Protein AF-A0A6V7JMS7-F1 (afdb_monomer)

Radius of gyration: 16.16 Å; Cα contacts (8 Å, |Δi|>4): 93; chains: 1; bounding box: 43×21×49 Å

InterPro domains:
  IPR005828 Major facilitator, sugar transporter-like [PF00083] (1-119)
  IPR005829 Sugar transporter, conserved site [PS00217] (36-61)
  IPR020846 Major facilitator superfamily domain [PS50850] (1-119)
  IPR036259 MFS transporter superfamily [G3DSA:1.20.1250.20] (1-119)
  IPR036259 MFS transporter superfamily [SSF103473] (4-119)
  IPR045263 Glucose transporter GLUT [PTHR235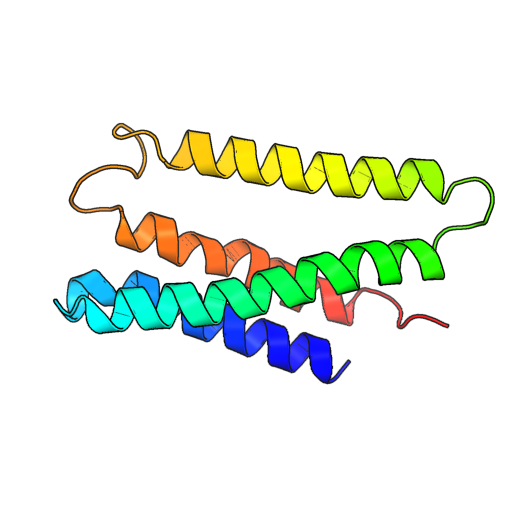03] (1-119)

Sequence (119 aa):
KGGLLLNNMLGIVGGCLMGCTKVANSYEMLFLGRFITGINCGLNTSVVPMYISEIAPLNLRGGLGTVNQLAVTVGLLLSQVLGIENILGTNEHWPILLGLTIVPSIAQLILLPLCPESP

Secondary structure (DSSP, 8-state):
-HHHHHHHHHHHHHHHHHHHHHHHT-HHHHHHHHHHHHHHHHHHHHHHHHHHHHHS-TTTHHHHHHHHHHHHHHHHHHHHHHTSTTTT-STTTHHHHHHTTHHHHHHHHHHTTTSPPP-

pLDDT: mean 73.55, std 8.2, range [44.28, 88.12]

Nearest PDB structures (foldseek):
  7spt-assembly1_A  TM=9.736E-01  e=1.919E-07  Homo sapiens
  5c65-assembly1_A  TM=9.719E-01  e=4.698E-07  Homo sapiens
  5c65-assembly2_B  TM=9.723E-01  e=6.793E-07  Homo sapiens
  7wsn-assembly1_A  TM=9.633E-01  e=6.114E-07  Homo sapiens
  4pyp-assembly1_A  TM=9.590E-01  e=1.420E-06  Homo sapiens

Solvent-accessible surface area (backbone atoms only — not comparable to full-atom values): 6390 Å² total; per-residue (Å²): 114,71,69,61,54,54,37,43,52,36,27,46,52,12,15,49,34,26,36,42,22,76,82,65,75,38,71,65,41,39,56,52,13,52,51,38,34,47,52,31,52,53,53,48,66,57,48,52,60,51,53,50,59,73,72,38,55,89,92,45,38,68,61,57,52,51,52,52,55,49,52,52,52,50,51,51,51,52,53,54,61,48,50,35,57,91,72,30,40,34,98,86,35,46,33,54,55,49,26,51,58,28,55,64,38,52,52,48,61,62,47,52,82,73,48,80,77,83,133

Mean predicted aligned error: 8.47 Å

Foldseek 3Di:
DVVLVVLLVLQLQLLVLLLCCVVVVDPVSPVVSCVSNVVSVVVCVVVVLVLLCLPDDPVCNVVSNVVVVVVVVVVVVVLVVCCDCVHQVPPVRVSVSSSCSNVVSVVCVVVVVVDDDRD

Structure (mmCIF, N/CA/C/O backbone):
data_AF-A0A6V7JMS7-F1
#
_entry.id   AF-A0A6V7JMS7-F1
#
loop_
_atom_site.group_PDB
_atom_site.id
_atom_site.type_symbol
_atom_site.label_atom_id
_atom_site.label_alt_id
_atom_site.label_comp_id
_atom_site.label_asym_id
_atom_site.label_entity_id
_atom_site.label_seq_id
_atom_site.pdbx_PDB_ins_code
_atom_site.Cartn_x
_atom_site.Cartn_y
_atom_site.Cartn_z
_atom_site.occupancy
_atom_site.B_iso_or_equiv
_atom_site.auth_seq_id
_atom_site.auth_comp_id
_atom_site.auth_asym_id
_atom_site.auth_atom_id
_atom_site.pdbx_PDB_model_num
ATOM 1 N N . LYS A 1 1 ? -19.004 -1.275 3.746 1.00 54.12 1 LYS A N 1
ATOM 2 C CA . LYS A 1 1 ? -18.410 -2.335 2.874 1.00 54.12 1 LYS A CA 1
ATOM 3 C C . LYS A 1 1 ? -18.132 -1.987 1.398 1.00 54.12 1 LYS A C 1
ATOM 5 O O . LYS A 1 1 ? -17.007 -2.199 0.958 1.00 54.12 1 LYS A O 1
ATOM 10 N N . GLY A 1 2 ? -19.107 -1.507 0.608 1.00 59.56 2 GLY A N 1
ATOM 11 C CA . GLY A 1 2 ? -18.971 -1.406 -0.864 1.00 59.56 2 GLY A CA 1
ATOM 12 C C . GLY A 1 2 ? -17.814 -0.529 -1.373 1.00 59.56 2 GLY A C 1
ATOM 13 O O . GLY A 1 2 ? -17.077 -0.949 -2.259 1.00 59.56 2 GLY A O 1
ATOM 14 N N . GLY A 1 3 ? -17.591 0.642 -0.764 1.00 63.81 3 GLY A N 1
ATOM 15 C CA . GLY A 1 3 ? -16.503 1.550 -1.161 1.00 63.81 3 GLY A CA 1
ATOM 16 C C . GLY A 1 3 ? -15.093 1.003 -0.898 1.00 63.81 3 GLY A C 1
ATOM 17 O O . GLY A 1 3 ? -14.185 1.244 -1.683 1.00 63.81 3 GLY A O 1
ATOM 18 N N . LEU A 1 4 ? -14.914 0.204 0.160 1.00 64.56 4 LEU A N 1
ATOM 19 C CA . LEU A 1 4 ? -13.625 -0.412 0.508 1.00 64.56 4 LEU A CA 1
ATOM 20 C C . LEU A 1 4 ? -13.284 -1.617 -0.379 1.00 64.56 4 LEU A C 1
ATOM 22 O O . LEU A 1 4 ? -12.117 -1.805 -0.716 1.00 64.56 4 LEU A O 1
ATOM 26 N N . LEU A 1 5 ? -14.288 -2.388 -0.809 1.00 65.75 5 LEU A N 1
ATOM 27 C CA . LEU A 1 5 ? -14.120 -3.437 -1.824 1.00 65.75 5 LEU A CA 1
ATOM 28 C C . LEU A 1 5 ? -13.711 -2.843 -3.174 1.00 65.75 5 LEU A C 1
ATOM 30 O O . LEU A 1 5 ? -12.766 -3.319 -3.799 1.00 65.75 5 LEU A O 1
ATOM 34 N N . LEU A 1 6 ? -14.383 -1.767 -3.591 1.00 68.75 6 LEU A N 1
ATOM 35 C CA . LEU A 1 6 ? -14.080 -1.081 -4.845 1.00 68.75 6 LEU A CA 1
ATOM 36 C C . LEU A 1 6 ? -12.680 -0.459 -4.807 1.00 68.75 6 LEU A C 1
ATOM 38 O O . LEU A 1 6 ? -11.928 -0.581 -5.771 1.00 68.75 6 LEU A O 1
ATOM 42 N N . ASN A 1 7 ? -12.292 0.106 -3.660 1.00 71.81 7 ASN A N 1
ATOM 43 C CA . ASN A 1 7 ? -10.943 0.617 -3.464 1.00 71.81 7 ASN A CA 1
ATOM 44 C C . ASN A 1 7 ? -9.891 -0.493 -3.611 1.00 71.81 7 ASN A C 1
ATOM 46 O O . ASN A 1 7 ? -8.915 -0.331 -4.335 1.00 71.81 7 ASN A O 1
ATOM 50 N N . ASN A 1 8 ? -10.114 -1.654 -2.997 1.00 70.69 8 ASN A N 1
ATOM 51 C CA . ASN A 1 8 ? -9.197 -2.789 -3.090 1.00 70.69 8 ASN A CA 1
ATOM 52 C C . ASN A 1 8 ? -9.002 -3.302 -4.525 1.00 70.69 8 ASN A C 1
ATOM 54 O O . ASN A 1 8 ? -7.879 -3.595 -4.930 1.00 70.69 8 ASN A O 1
ATOM 58 N N . MET A 1 9 ? -10.076 -3.340 -5.318 1.00 75.25 9 MET A N 1
ATOM 59 C CA . MET A 1 9 ? -9.993 -3.697 -6.738 1.00 75.25 9 MET A CA 1
ATOM 60 C C . MET A 1 9 ? -9.118 -2.707 -7.517 1.00 75.25 9 MET A C 1
ATOM 62 O O . MET A 1 9 ? -8.312 -3.130 -8.342 1.00 75.25 9 MET A O 1
ATOM 66 N N . LEU A 1 10 ? -9.204 -1.405 -7.215 1.00 77.56 10 LEU A N 1
ATOM 67 C CA . LEU A 1 10 ? -8.322 -0.395 -7.811 1.00 77.56 10 LEU A CA 1
ATOM 68 C C . LEU A 1 10 ? -6.855 -0.621 -7.421 1.00 77.56 10 LEU A C 1
ATOM 70 O O . LEU A 1 10 ? -5.984 -0.530 -8.281 1.00 77.56 10 LEU A O 1
ATOM 74 N N . GLY A 1 11 ? -6.577 -0.976 -6.163 1.00 74.31 11 GLY A N 1
ATOM 75 C CA . GLY A 1 11 ? -5.220 -1.293 -5.698 1.00 74.31 11 GLY A CA 1
ATOM 76 C C . GLY A 1 11 ? -4.612 -2.506 -6.410 1.00 74.31 11 GLY A C 1
ATOM 77 O O . GLY A 1 11 ? -3.470 -2.451 -6.867 1.00 74.31 11 GLY A O 1
ATOM 78 N N . ILE A 1 12 ? -5.395 -3.575 -6.587 1.00 76.31 12 ILE A N 1
ATOM 79 C CA . ILE A 1 12 ? -4.965 -4.784 -7.310 1.00 76.31 12 ILE A CA 1
ATOM 80 C C . ILE A 1 12 ? -4.722 -4.471 -8.791 1.00 76.31 12 ILE A C 1
ATOM 82 O O . ILE A 1 12 ? -3.682 -4.841 -9.331 1.00 76.31 12 ILE A O 1
ATOM 86 N N . VAL A 1 13 ? -5.637 -3.748 -9.443 1.00 81.38 13 VAL A N 1
ATOM 87 C CA . VAL A 1 13 ? -5.494 -3.363 -10.857 1.00 81.38 13 VAL A CA 1
ATOM 88 C C . VAL A 1 13 ? -4.274 -2.459 -11.060 1.00 81.38 13 VAL A C 1
ATOM 90 O O . VAL A 1 13 ? -3.483 -2.704 -11.970 1.00 81.38 13 VAL A O 1
ATOM 93 N N . GLY A 1 14 ? -4.078 -1.458 -10.197 1.00 78.12 14 GLY A N 1
ATOM 94 C CA . GLY A 1 14 ? -2.928 -0.553 -10.250 1.00 78.12 14 GLY A CA 1
ATOM 95 C C . GLY A 1 14 ? -1.595 -1.279 -10.054 1.00 78.12 14 GLY A C 1
ATOM 96 O O . GLY A 1 14 ? -0.659 -1.072 -10.828 1.00 78.12 14 GLY A O 1
ATOM 97 N N . GLY A 1 15 ? -1.525 -2.193 -9.083 1.00 75.44 15 GLY A N 1
ATOM 98 C CA . GLY A 1 15 ? -0.335 -3.003 -8.837 1.00 75.44 15 GLY A CA 1
ATOM 99 C C . GLY A 1 15 ? -0.043 -4.022 -9.945 1.00 75.44 15 GLY A C 1
ATOM 100 O O . GLY A 1 15 ? 1.116 -4.186 -10.328 1.00 75.44 15 GLY A O 1
ATOM 101 N N . CYS A 1 16 ? -1.069 -4.668 -10.513 1.00 77.25 16 CYS A N 1
ATOM 102 C CA . CYS A 1 16 ? -0.910 -5.572 -11.657 1.00 77.25 16 CYS A CA 1
ATOM 103 C C . CYS A 1 16 ? -0.419 -4.826 -12.902 1.00 77.25 16 CYS A C 1
ATOM 105 O O . CYS A 1 16 ? 0.506 -5.297 -13.559 1.00 77.25 16 CYS A O 1
ATOM 107 N N . LEU A 1 17 ? -0.975 -3.645 -13.197 1.00 76.50 17 LEU A N 1
ATOM 108 C CA . LEU A 1 17 ? -0.513 -2.801 -14.305 1.00 76.50 17 LEU A CA 1
ATOM 109 C C . LEU A 1 17 ? 0.958 -2.411 -14.129 1.00 76.50 17 LEU A C 1
ATOM 111 O O . LEU A 1 17 ? 1.747 -2.560 -15.060 1.00 76.50 17 LEU A O 1
ATOM 115 N N . MET A 1 18 ? 1.351 -1.998 -12.921 1.00 73.31 18 MET A N 1
ATOM 116 C CA . MET A 1 18 ? 2.744 -1.674 -12.608 1.00 73.31 18 MET A CA 1
ATOM 117 C C . MET A 1 18 ? 3.680 -2.885 -12.734 1.00 73.31 18 MET A C 1
ATOM 119 O O . MET A 1 18 ? 4.739 -2.761 -13.351 1.00 73.31 18 MET A O 1
ATOM 123 N N . GLY A 1 19 ? 3.290 -4.055 -12.218 1.00 71.31 19 GLY A N 1
ATOM 124 C CA . GLY A 1 19 ? 4.092 -5.281 -12.295 1.00 71.31 19 GLY A CA 1
ATOM 125 C C . GLY A 1 19 ? 4.231 -5.834 -13.718 1.00 71.31 19 GLY A C 1
ATOM 126 O O . GLY A 1 19 ? 5.306 -6.297 -14.103 1.00 71.31 19 GLY A O 1
ATOM 127 N N . CYS A 1 20 ? 3.181 -5.722 -14.536 1.00 69.94 20 CYS A N 1
ATOM 128 C CA . CYS A 1 20 ? 3.185 -6.167 -15.931 1.00 69.94 20 CYS A CA 1
ATOM 129 C C . CYS A 1 20 ? 3.883 -5.191 -16.893 1.00 69.94 20 CYS A C 1
ATOM 131 O O . CYS A 1 20 ? 4.136 -5.568 -18.037 1.00 69.94 20 CYS A O 1
ATOM 133 N N . THR A 1 21 ? 4.263 -3.985 -16.450 1.00 71.50 21 THR A N 1
ATOM 134 C CA . THR A 1 21 ? 4.943 -2.977 -17.289 1.00 71.50 21 THR A CA 1
ATOM 135 C C . THR A 1 21 ? 6.180 -3.536 -18.002 1.00 71.50 21 THR A C 1
ATOM 137 O O . THR A 1 21 ? 6.388 -3.261 -19.182 1.00 71.50 21 THR A O 1
ATOM 140 N N . LYS A 1 22 ? 6.986 -4.370 -17.325 1.00 64.75 22 LYS A N 1
ATOM 141 C CA . LYS A 1 22 ? 8.200 -4.967 -17.919 1.00 64.75 22 LYS A CA 1
ATOM 142 C C . LYS A 1 22 ? 7.891 -6.018 -18.986 1.00 64.75 22 LYS A C 1
ATOM 144 O O . LYS A 1 22 ? 8.654 -6.156 -19.932 1.00 64.75 22 LYS A O 1
ATOM 149 N N . VAL A 1 23 ? 6.769 -6.727 -18.857 1.00 63.25 23 VAL A N 1
ATOM 150 C CA . VAL A 1 23 ? 6.308 -7.696 -19.866 1.00 63.25 23 VAL A CA 1
ATOM 151 C C . VAL A 1 23 ? 5.722 -6.968 -21.078 1.00 63.25 23 VAL A C 1
ATOM 153 O O . VAL A 1 23 ? 5.912 -7.402 -22.209 1.00 63.25 23 VAL A O 1
ATOM 156 N N . ALA A 1 24 ? 5.042 -5.842 -20.846 1.00 63.44 24 ALA A N 1
ATOM 157 C CA . ALA A 1 24 ? 4.363 -5.074 -21.884 1.00 63.44 24 ALA A CA 1
ATOM 158 C C . ALA A 1 24 ? 5.251 -4.041 -22.606 1.00 63.44 24 ALA A C 1
ATOM 160 O O . ALA A 1 24 ? 4.828 -3.518 -23.632 1.00 63.44 24 ALA A O 1
ATOM 161 N N . ASN A 1 25 ? 6.449 -3.722 -22.089 1.00 65.88 25 ASN A N 1
ATOM 162 C CA . ASN A 1 25 ? 7.371 -2.711 -22.642 1.00 65.88 25 ASN A CA 1
ATOM 163 C C . ASN A 1 25 ? 6.709 -1.345 -22.948 1.00 65.88 25 ASN A C 1
ATOM 165 O O . ASN A 1 25 ? 7.167 -0.598 -23.810 1.00 65.88 25 ASN A O 1
ATOM 169 N N . SER A 1 26 ? 5.626 -1.007 -22.241 1.00 74.06 26 SER A N 1
ATOM 170 C CA . SER A 1 26 ? 4.868 0.228 -22.454 1.00 74.06 26 SER A CA 1
ATOM 171 C C . SER A 1 26 ? 4.920 1.116 -21.219 1.00 74.06 26 SER A C 1
ATOM 173 O O . SER A 1 26 ? 4.445 0.754 -20.142 1.00 74.06 26 SER A O 1
ATOM 175 N N . TYR A 1 27 ? 5.462 2.319 -21.394 1.00 73.81 27 TYR A N 1
ATOM 176 C CA . TYR A 1 27 ? 5.509 3.348 -20.356 1.00 73.81 27 TYR A CA 1
ATOM 177 C C . TYR A 1 27 ? 4.113 3.882 -19.993 1.00 73.81 27 TYR A C 1
ATOM 179 O O . TYR A 1 27 ? 3.909 4.373 -18.885 1.00 73.81 27 TYR A O 1
ATOM 187 N N . GLU A 1 28 ? 3.130 3.749 -20.884 1.00 79.31 28 GLU A N 1
ATOM 188 C CA . GLU A 1 28 ? 1.756 4.222 -20.669 1.00 79.31 28 GLU A CA 1
ATOM 189 C C . GLU A 1 28 ? 1.063 3.436 -19.545 1.00 79.31 28 GLU A C 1
ATOM 191 O O . GLU A 1 28 ? 0.365 4.018 -18.711 1.00 79.31 28 GLU A O 1
ATOM 196 N N . MET A 1 29 ? 1.330 2.125 -19.454 1.00 77.00 29 MET A N 1
ATOM 197 C CA . MET A 1 29 ? 0.823 1.272 -18.370 1.00 77.00 29 MET A CA 1
ATOM 198 C C . MET A 1 29 ? 1.358 1.691 -16.999 1.00 77.00 29 MET A C 1
ATOM 200 O O . MET A 1 29 ? 0.637 1.605 -16.004 1.00 77.00 29 MET A O 1
ATOM 204 N N . LEU A 1 30 ? 2.587 2.206 -16.942 1.00 79.12 30 LEU A N 1
ATOM 205 C CA . LEU A 1 30 ? 3.178 2.703 -15.704 1.00 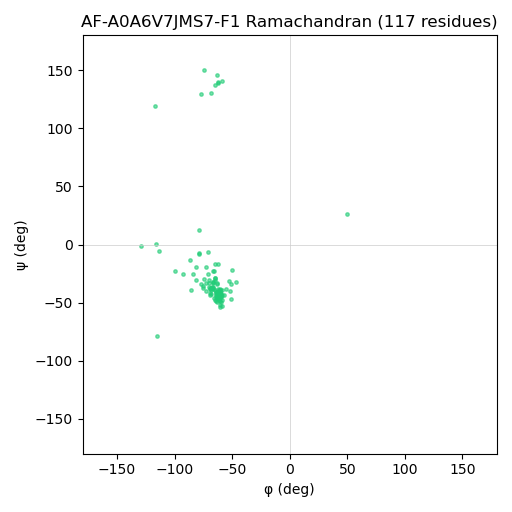79.12 30 LEU A CA 1
ATOM 206 C C . LEU A 1 30 ? 2.497 3.984 -15.218 1.00 79.12 30 LEU A C 1
ATOM 208 O O . LEU A 1 30 ? 2.203 4.110 -14.027 1.00 79.12 30 LEU A O 1
ATOM 212 N N . PHE A 1 31 ? 2.226 4.922 -16.130 1.00 82.06 31 PHE A N 1
ATOM 213 C CA . PHE A 1 31 ? 1.513 6.157 -15.801 1.00 82.06 31 PHE A CA 1
ATOM 214 C C . PHE A 1 31 ? 0.089 5.868 -15.321 1.00 82.06 31 PHE A C 1
ATOM 216 O O . PHE A 1 31 ? -0.320 6.382 -14.277 1.00 82.06 31 PHE A O 1
ATOM 223 N N . LEU A 1 32 ? -0.635 4.991 -16.021 1.00 83.94 32 LEU A N 1
ATOM 224 C CA . LEU A 1 32 ? -1.975 4.559 -15.613 1.00 83.94 32 LEU A CA 1
ATOM 225 C C . LEU A 1 32 ? -1.956 3.824 -14.267 1.00 83.94 32 LEU A C 1
ATOM 227 O O . LEU A 1 32 ? -2.761 4.135 -13.390 1.00 83.94 32 LEU A O 1
ATOM 231 N N . GLY A 1 33 ? -1.003 2.912 -14.061 1.00 81.56 33 GLY A N 1
ATOM 232 C CA . GLY A 1 33 ? -0.826 2.214 -12.788 1.00 81.56 33 GLY A CA 1
ATOM 233 C C . GLY A 1 33 ? -0.554 3.177 -11.628 1.00 81.56 33 GLY A C 1
ATOM 234 O O . GLY A 1 33 ? -1.198 3.080 -10.585 1.00 81.56 33 GLY A O 1
ATOM 235 N N . ARG A 1 34 ? 0.327 4.176 -11.815 1.00 81.94 34 ARG A N 1
ATOM 236 C CA . ARG A 1 34 ? 0.601 5.218 -10.799 1.00 81.94 34 ARG A CA 1
ATOM 237 C C . ARG A 1 34 ? -0.653 6.023 -10.476 1.00 81.94 34 ARG A C 1
ATOM 239 O O . ARG A 1 34 ? -0.884 6.318 -9.306 1.00 81.94 34 ARG A O 1
ATOM 246 N N . PHE A 1 35 ? -1.434 6.378 -11.493 1.00 83.88 35 PHE A N 1
ATOM 247 C CA . PHE A 1 35 ? -2.655 7.159 -11.328 1.00 83.88 35 PHE A CA 1
ATOM 248 C C . PHE A 1 35 ? -3.703 6.393 -10.512 1.00 83.88 35 PHE A C 1
ATOM 250 O O . PHE A 1 35 ? -4.210 6.910 -9.516 1.00 83.88 35 PHE A O 1
ATOM 257 N N . ILE A 1 36 ? -3.959 5.132 -10.870 1.00 84.25 36 ILE A N 1
ATOM 258 C CA . ILE A 1 36 ? -4.935 4.275 -10.182 1.00 84.25 36 ILE A CA 1
ATOM 259 C C . ILE A 1 36 ? -4.494 3.995 -8.738 1.00 84.25 36 ILE A C 1
ATOM 261 O O . ILE A 1 36 ? -5.281 4.182 -7.807 1.00 84.25 36 ILE A O 1
ATOM 265 N N . THR A 1 37 ? -3.231 3.614 -8.528 1.00 80.06 37 THR A N 1
ATOM 266 C CA . THR A 1 37 ? -2.685 3.380 -7.181 1.00 80.06 37 THR A CA 1
ATOM 267 C C . THR A 1 37 ? -2.693 4.663 -6.341 1.00 80.06 37 THR A C 1
ATOM 269 O O . THR A 1 37 ? -2.939 4.612 -5.137 1.00 80.06 37 THR A O 1
ATOM 272 N N . GLY A 1 38 ? -2.492 5.832 -6.959 1.00 79.88 38 GLY A N 1
ATOM 273 C CA . GLY A 1 38 ? -2.602 7.133 -6.296 1.00 79.88 38 GLY A CA 1
ATOM 274 C C . GLY A 1 38 ? -4.011 7.415 -5.769 1.00 79.88 38 GLY A C 1
ATOM 275 O O . GLY A 1 38 ? -4.161 7.810 -4.612 1.00 79.88 38 GLY A O 1
ATOM 276 N N . ILE A 1 39 ? -5.043 7.147 -6.577 1.00 82.94 39 ILE A N 1
ATOM 277 C CA . ILE A 1 39 ? -6.447 7.257 -6.147 1.00 82.94 39 ILE A CA 1
ATOM 278 C C . ILE A 1 39 ? -6.725 6.298 -4.985 1.00 82.94 39 ILE A C 1
ATOM 280 O O . ILE A 1 39 ? -7.323 6.703 -3.985 1.00 82.94 39 ILE A O 1
ATOM 284 N N . ASN A 1 40 ? -6.246 5.053 -5.080 1.00 81.88 40 ASN A N 1
ATOM 285 C CA . ASN A 1 40 ? -6.424 4.059 -4.025 1.00 81.88 40 ASN A CA 1
ATOM 286 C C . ASN A 1 40 ? -5.810 4.509 -2.685 1.00 81.88 40 ASN A C 1
ATOM 288 O O . ASN A 1 40 ? -6.493 4.502 -1.654 1.00 81.88 40 ASN A O 1
ATOM 292 N N . CYS A 1 41 ? -4.555 4.968 -2.711 1.00 78.56 41 CYS A N 1
ATOM 293 C CA . CYS A 1 41 ? -3.859 5.497 -1.536 1.00 78.56 41 CYS A CA 1
ATOM 294 C C . CYS A 1 41 ? -4.552 6.734 -0.950 1.00 78.56 41 CYS A C 1
ATOM 296 O O . CYS A 1 41 ? -4.652 6.853 0.273 1.00 78.56 41 CYS A O 1
ATOM 298 N N . GLY A 1 42 ? -5.043 7.645 -1.797 1.00 80.75 42 GLY A N 1
ATOM 299 C CA . GLY A 1 42 ? -5.765 8.840 -1.355 1.00 80.75 42 GLY A CA 1
ATOM 300 C C . GLY A 1 42 ? -7.033 8.484 -0.579 1.00 80.75 42 GLY A C 1
ATOM 301 O O . GLY A 1 42 ? -7.224 8.954 0.542 1.00 80.75 42 GLY A O 1
ATOM 302 N N . LEU A 1 43 ? -7.843 7.572 -1.123 1.00 80.56 43 LEU A N 1
ATOM 303 C CA . LEU A 1 43 ? -9.032 7.063 -0.436 1.00 80.56 43 LEU A CA 1
ATOM 304 C C . LEU A 1 43 ? -8.668 6.382 0.887 1.00 80.56 43 LEU A C 1
ATOM 306 O O . LEU A 1 43 ? -9.311 6.628 1.907 1.00 80.56 43 LEU A O 1
ATOM 310 N N . ASN A 1 44 ? -7.611 5.567 0.899 1.00 76.38 44 ASN A N 1
ATOM 311 C CA . ASN A 1 44 ? -7.190 4.867 2.109 1.00 76.38 44 ASN A CA 1
ATOM 312 C C . ASN A 1 44 ? -6.741 5.842 3.210 1.00 76.38 44 ASN A C 1
ATOM 314 O O . ASN A 1 44 ? -7.124 5.704 4.369 1.00 76.38 44 ASN A O 1
ATOM 318 N N . THR A 1 45 ? -6.005 6.887 2.835 1.00 77.69 45 THR A N 1
ATOM 319 C CA . THR A 1 45 ? -5.484 7.895 3.772 1.00 77.69 45 THR A CA 1
ATOM 320 C C . THR A 1 45 ? -6.596 8.694 4.453 1.00 77.69 45 THR A C 1
ATOM 322 O O . THR A 1 45 ? -6.414 9.130 5.585 1.00 77.69 45 THR A O 1
ATOM 325 N N . SER A 1 46 ? -7.755 8.870 3.814 1.00 77.25 46 SER A N 1
ATOM 326 C CA . SER A 1 46 ? -8.916 9.529 4.431 1.00 77.25 46 SER A CA 1
ATOM 327 C C . SER A 1 46 ? -9.784 8.569 5.247 1.00 77.25 46 SER A C 1
ATOM 329 O O . SER A 1 46 ? -10.263 8.936 6.320 1.00 77.25 46 SER A O 1
ATOM 331 N N . VAL A 1 47 ? -9.974 7.336 4.768 1.00 78.31 47 VAL A N 1
ATOM 332 C CA . VAL A 1 47 ? -10.850 6.344 5.415 1.00 78.31 47 VAL A CA 1
ATOM 333 C C . VAL A 1 47 ? -10.232 5.791 6.700 1.00 78.31 47 VAL A C 1
ATOM 335 O O . VAL A 1 47 ? -10.937 5.627 7.691 1.00 78.31 47 VAL A O 1
ATOM 338 N N . VAL A 1 48 ? -8.921 5.538 6.721 1.00 75.44 48 VAL A N 1
ATOM 339 C CA . VAL A 1 48 ? -8.231 4.961 7.886 1.00 75.44 48 VAL A CA 1
ATOM 340 C C . VAL A 1 48 ? -8.344 5.836 9.149 1.00 75.44 48 VAL A C 1
ATOM 342 O O . VAL A 1 48 ? -8.809 5.323 10.170 1.00 75.44 48 VAL A O 1
ATOM 345 N N . PRO A 1 49 ? -7.989 7.139 9.144 1.00 73.62 49 PRO A N 1
ATOM 346 C CA . PRO A 1 49 ? -8.140 7.975 10.331 1.00 73.62 49 PRO A CA 1
ATOM 347 C C . PRO A 1 49 ? -9.610 8.188 10.701 1.00 73.62 49 PRO A C 1
ATOM 349 O O . PRO A 1 49 ? -9.913 8.245 11.888 1.00 73.62 49 PRO A O 1
ATOM 352 N N . MET A 1 50 ? -10.524 8.256 9.724 1.00 78.88 50 MET A N 1
ATOM 353 C CA . MET A 1 50 ? -11.966 8.359 9.974 1.00 78.88 50 MET A CA 1
ATOM 354 C C . MET A 1 50 ? -12.476 7.144 10.758 1.00 78.88 50 MET A C 1
ATOM 356 O O . MET A 1 50 ? -13.031 7.3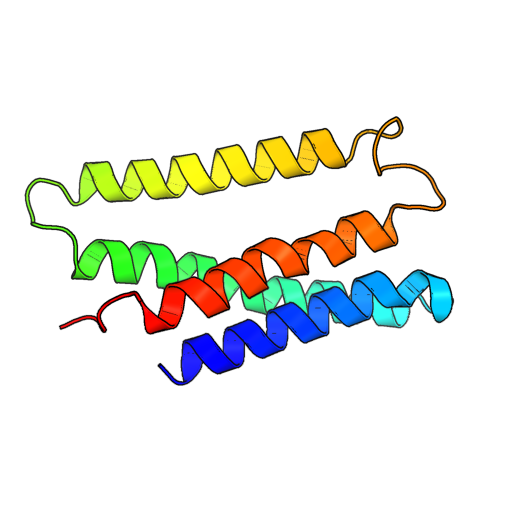25 11.841 1.00 78.88 50 MET A O 1
ATOM 360 N N . TYR A 1 51 ? -12.176 5.932 10.280 1.00 76.19 51 TYR A N 1
ATOM 361 C CA . TYR A 1 51 ? -12.544 4.662 10.914 1.00 76.19 51 TYR A CA 1
ATOM 362 C C . TYR A 1 51 ? -11.968 4.543 12.329 1.00 76.19 51 TYR A C 1
ATOM 364 O O . TYR A 1 51 ? -12.689 4.265 13.286 1.00 76.19 51 TYR A O 1
ATOM 372 N N . ILE A 1 52 ? -10.678 4.849 12.499 1.00 74.44 52 ILE A N 1
ATOM 373 C CA . ILE A 1 52 ? -10.044 4.871 13.824 1.00 74.44 52 ILE A CA 1
ATOM 374 C C . ILE A 1 52 ? -10.751 5.867 14.747 1.00 74.44 52 ILE A C 1
ATOM 376 O O . ILE A 1 52 ? -10.953 5.584 15.925 1.00 74.44 52 ILE A O 1
ATOM 380 N N . SER A 1 53 ? -11.154 7.025 14.224 1.00 73.6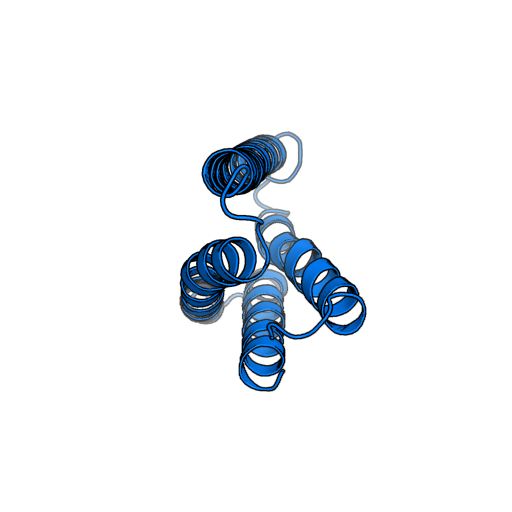2 53 SER A N 1
ATOM 381 C CA . SER A 1 53 ? -11.812 8.058 15.015 1.00 73.62 53 SER A CA 1
ATOM 382 C C . SER A 1 53 ? -13.243 7.700 15.437 1.00 73.62 53 SER A C 1
ATOM 384 O O . SER A 1 53 ? -13.691 8.249 16.442 1.00 73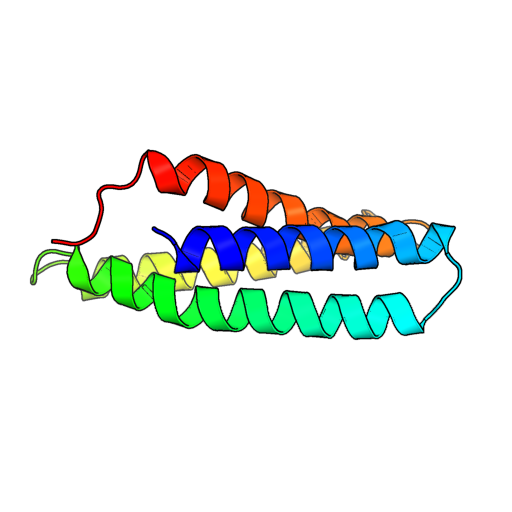.62 53 SER A O 1
ATOM 386 N N . GLU A 1 54 ? -13.928 6.825 14.691 1.00 76.19 54 GLU A N 1
ATOM 387 C CA . GLU A 1 54 ? -15.294 6.351 14.972 1.00 76.19 54 GLU A CA 1
ATOM 388 C C . GLU A 1 54 ? -15.318 5.224 16.014 1.00 76.19 54 GLU A C 1
ATOM 390 O O . GLU A 1 54 ? -16.268 5.112 16.781 1.00 76.19 54 GLU A O 1
ATOM 395 N N . ILE A 1 55 ? -14.262 4.409 16.078 1.00 73.38 55 ILE A N 1
ATOM 396 C CA . ILE A 1 55 ? -14.206 3.220 16.951 1.00 73.38 55 ILE A CA 1
ATOM 397 C C . ILE A 1 55 ? -13.421 3.502 18.232 1.00 73.38 55 ILE A C 1
ATOM 399 O O . ILE A 1 55 ? -13.585 2.817 19.243 1.00 73.38 55 ILE A O 1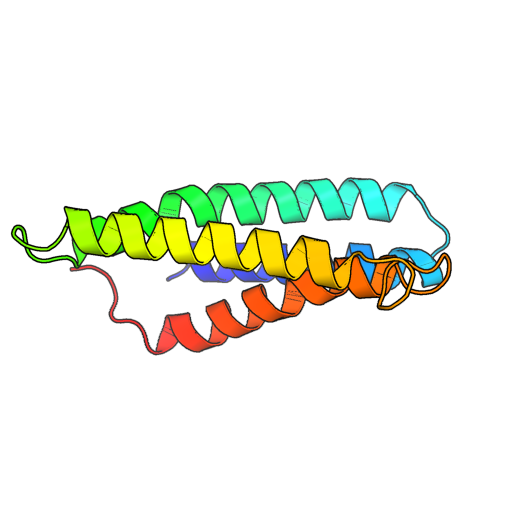
ATOM 403 N N . ALA A 1 56 ? -12.543 4.506 18.210 1.00 71.62 56 ALA A N 1
ATOM 404 C CA . ALA A 1 56 ? -11.730 4.852 19.360 1.00 71.62 56 ALA A CA 1
ATOM 405 C C . ALA A 1 56 ? -12.584 5.429 20.505 1.00 71.62 56 ALA A C 1
ATOM 407 O O . ALA A 1 56 ? -13.308 6.408 20.302 1.00 71.62 56 ALA A O 1
ATOM 408 N N . PRO A 1 57 ? -12.437 4.922 21.745 1.00 69.31 57 PRO A N 1
ATOM 409 C CA . PRO A 1 57 ? -13.037 5.562 22.907 1.00 69.31 57 PRO A CA 1
ATOM 410 C C . PRO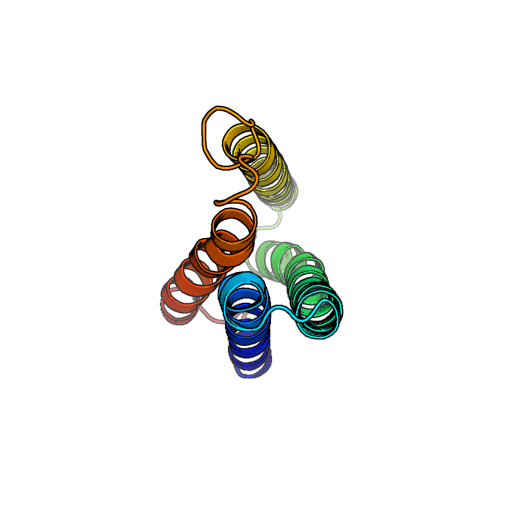 A 1 57 ? -12.431 6.961 23.102 1.00 69.31 57 PRO A C 1
ATOM 412 O O . PRO A 1 57 ? -11.238 7.169 22.860 1.00 69.31 57 PRO A O 1
ATOM 415 N N . LEU A 1 58 ? -13.242 7.914 23.578 1.00 68.06 58 LEU A N 1
ATOM 416 C CA . LEU A 1 58 ? -12.898 9.342 23.729 1.00 68.06 58 LEU A CA 1
ATOM 417 C C . LEU A 1 58 ? -11.523 9.592 24.381 1.00 68.06 58 LEU A C 1
ATOM 419 O O . LEU A 1 58 ? -10.824 10.528 24.005 1.00 68.06 58 LEU A O 1
ATOM 423 N N . ASN A 1 59 ? -11.106 8.712 25.294 1.00 71.81 59 ASN A N 1
ATOM 424 C CA . ASN A 1 59 ? -9.867 8.833 26.065 1.00 71.81 59 ASN A CA 1
ATOM 425 C C . ASN A 1 59 ? -8.606 8.358 25.310 1.00 71.81 59 ASN A C 1
ATOM 427 O O . ASN A 1 59 ? -7.497 8.716 25.697 1.00 71.81 59 ASN A O 1
ATOM 431 N N . LEU A 1 60 ? -8.748 7.549 24.250 1.00 74.19 60 LEU A N 1
ATOM 432 C CA . LEU A 1 60 ? -7.634 6.946 23.490 1.00 74.19 60 LEU A CA 1
ATOM 433 C C . LEU A 1 60 ? -7.566 7.414 22.030 1.00 74.19 60 LEU A C 1
ATOM 435 O O . LEU A 1 60 ? -6.665 7.008 21.293 1.00 74.19 60 LEU A O 1
ATOM 439 N N . ARG A 1 61 ? -8.481 8.293 21.606 1.00 75.00 61 ARG A N 1
ATOM 440 C CA . ARG A 1 61 ? -8.589 8.777 20.221 1.00 75.00 61 ARG A CA 1
ATOM 441 C C . ARG A 1 61 ? -7.288 9.398 19.700 1.00 75.00 61 ARG A C 1
ATOM 443 O O . ARG A 1 61 ? -6.907 9.153 18.560 1.00 75.00 61 ARG A O 1
ATOM 450 N N . GLY A 1 62 ? -6.569 10.130 20.555 1.00 74.94 62 GLY A N 1
ATOM 451 C CA . GLY A 1 62 ? -5.257 10.694 20.217 1.00 74.94 62 GLY A CA 1
ATOM 452 C C . GLY A 1 62 ? -4.161 9.634 20.047 1.00 74.94 62 GLY A C 1
ATOM 453 O O . GLY A 1 62 ? -3.398 9.697 19.089 1.00 74.94 62 GLY A O 1
ATOM 454 N N . GLY A 1 63 ? -4.112 8.631 20.931 1.00 79.69 63 GLY A N 1
ATOM 455 C CA . GLY A 1 63 ? -3.103 7.564 20.882 1.00 79.69 63 GLY A CA 1
ATOM 456 C C . GLY A 1 63 ? -3.284 6.612 19.697 1.00 79.69 63 GLY A C 1
ATOM 457 O O . GLY A 1 63 ? -2.314 6.208 19.066 1.00 79.69 63 GLY A O 1
ATOM 458 N N . LEU A 1 64 ? -4.524 6.290 19.328 1.00 77.75 64 LEU A N 1
ATOM 459 C CA . LEU A 1 64 ? -4.784 5.465 18.144 1.00 77.75 64 LEU A CA 1
ATOM 460 C C . LEU A 1 64 ? -4.469 6.214 16.837 1.00 77.75 64 LEU A C 1
ATOM 462 O O . LEU A 1 64 ? -3.976 5.611 15.883 1.00 77.75 64 LEU A O 1
ATOM 466 N N . GLY A 1 65 ? -4.670 7.537 16.807 1.00 80.12 65 GLY A N 1
ATOM 467 C CA . GLY A 1 65 ? -4.252 8.378 15.684 1.00 80.12 65 GLY A CA 1
ATOM 468 C C . GLY A 1 65 ? -2.732 8.387 15.474 1.00 80.12 65 GLY A C 1
ATOM 469 O O . GLY A 1 65 ? -2.269 8.286 14.336 1.00 80.12 65 GLY A O 1
ATOM 470 N N . THR A 1 66 ? -1.941 8.444 16.552 1.00 83.88 66 THR A N 1
ATOM 471 C CA . THR A 1 66 ? -0.472 8.409 16.446 1.00 83.88 66 THR A CA 1
ATOM 472 C C . THR A 1 66 ? 0.051 7.039 16.025 1.00 83.88 66 THR A C 1
ATOM 474 O O . THR A 1 66 ? 0.980 6.987 15.222 1.00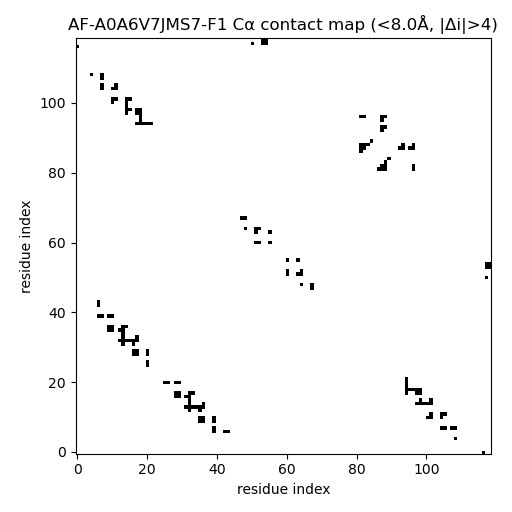 83.88 66 THR A O 1
ATOM 477 N N . VAL A 1 67 ? -0.559 5.938 16.480 1.00 84.12 67 VAL A N 1
ATOM 478 C CA . VAL A 1 67 ? -0.212 4.577 16.025 1.00 84.12 67 VAL A CA 1
ATOM 479 C C . VAL A 1 67 ? -0.437 4.423 14.521 1.00 84.12 67 VAL A C 1
ATOM 481 O O . VAL A 1 67 ? 0.409 3.850 13.837 1.00 84.12 67 VAL A O 1
ATOM 484 N N . ASN A 1 68 ? -1.525 4.979 13.981 1.00 80.88 68 ASN A N 1
ATOM 485 C CA . ASN A 1 68 ? -1.751 4.977 12.538 1.00 80.88 68 ASN A CA 1
ATOM 486 C C . ASN A 1 68 ? -0.656 5.732 11.777 1.00 80.88 68 ASN A C 1
ATOM 488 O O . ASN A 1 68 ? -0.088 5.212 10.819 1.00 80.88 68 ASN A O 1
ATOM 492 N N . GLN A 1 69 ? -0.320 6.942 12.230 1.00 83.19 69 GLN A N 1
ATOM 493 C CA . GLN A 1 69 ? 0.752 7.722 11.615 1.00 83.19 69 GLN A CA 1
ATOM 494 C C . GLN A 1 69 ? 2.099 6.988 11.699 1.00 83.19 69 GLN A C 1
ATOM 496 O O . GLN A 1 69 ? 2.857 6.989 10.732 1.00 83.19 69 GLN A O 1
ATOM 501 N N . LEU A 1 70 ? 2.377 6.327 12.826 1.00 87.00 70 LEU A N 1
ATOM 502 C CA . LEU A 1 70 ? 3.565 5.495 13.009 1.00 87.00 70 LEU A CA 1
ATOM 503 C C . LEU A 1 70 ? 3.581 4.311 12.028 1.00 87.00 70 LEU A C 1
ATOM 505 O O . LEU A 1 70 ? 4.609 4.019 11.429 1.00 87.00 70 LEU A O 1
ATOM 509 N N . ALA A 1 71 ? 2.448 3.637 11.818 1.00 83.25 71 ALA A N 1
ATOM 510 C 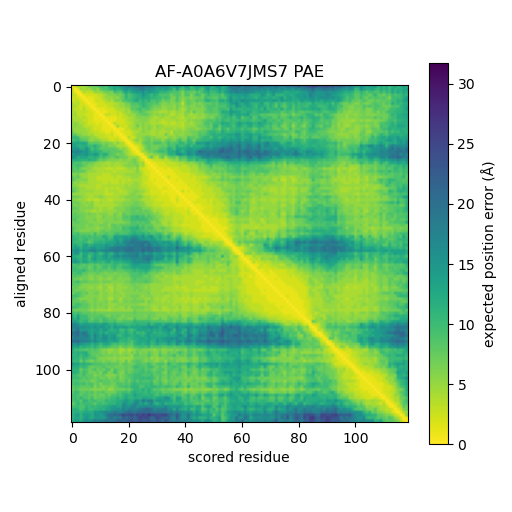CA . ALA A 1 71 ? 2.354 2.549 10.848 1.00 83.25 71 ALA A CA 1
ATOM 511 C C . ALA A 1 71 ? 2.645 3.039 9.418 1.00 83.25 71 ALA A C 1
ATOM 513 O O . ALA A 1 71 ? 3.377 2.378 8.678 1.00 83.25 71 ALA A O 1
ATOM 514 N N . VAL A 1 72 ? 2.146 4.225 9.050 1.00 84.75 72 VAL A N 1
ATOM 515 C CA . VAL A 1 72 ? 2.444 4.859 7.754 1.00 84.75 72 VAL A CA 1
ATOM 516 C C . VAL A 1 72 ? 3.936 5.169 7.617 1.00 84.75 72 VAL A C 1
ATOM 518 O O . VAL A 1 72 ? 4.530 4.853 6.585 1.00 84.75 72 VAL A O 1
ATOM 521 N N . THR A 1 73 ? 4.574 5.747 8.640 1.00 88.12 73 THR A N 1
ATOM 522 C CA . THR A 1 73 ? 6.012 6.063 8.577 1.00 88.12 73 THR A CA 1
ATOM 523 C C . THR A 1 73 ? 6.879 4.808 8.524 1.00 88.12 73 THR A C 1
ATOM 525 O O . THR A 1 73 ? 7.842 4.774 7.758 1.00 88.12 73 THR A O 1
ATOM 528 N N . VAL A 1 74 ? 6.521 3.749 9.255 1.00 88.00 74 VAL A N 1
ATOM 529 C CA . VAL A 1 74 ? 7.195 2.443 9.171 1.00 88.00 74 VAL A CA 1
ATOM 530 C C . VAL A 1 74 ? 7.023 1.827 7.781 1.00 88.00 74 VAL A C 1
ATOM 532 O O . VAL A 1 74 ? 7.997 1.337 7.212 1.00 88.00 74 VAL A O 1
ATOM 535 N N . GLY A 1 75 ? 5.827 1.899 7.190 1.00 83.62 75 GLY A N 1
ATOM 536 C CA . GLY A 1 75 ? 5.582 1.442 5.820 1.00 83.62 75 GLY A CA 1
ATOM 537 C C . GLY A 1 75 ? 6.431 2.187 4.784 1.00 83.62 75 GLY A C 1
ATOM 538 O O . GLY A 1 75 ? 7.017 1.561 3.900 1.00 83.62 75 GLY A O 1
ATOM 539 N N . LEU A 1 76 ? 6.567 3.510 4.928 1.00 85.56 76 LEU A N 1
ATOM 540 C CA . LEU A 1 76 ? 7.462 4.319 4.093 1.00 85.56 76 LEU A CA 1
ATOM 541 C C . LEU A 1 76 ? 8.928 3.911 4.264 1.00 85.56 76 LEU A C 1
ATOM 543 O O . LEU A 1 76 ? 9.636 3.758 3.269 1.00 85.56 76 LEU A O 1
ATOM 547 N N . LEU A 1 77 ? 9.375 3.687 5.500 1.00 87.25 77 LEU A N 1
ATOM 548 C CA . LEU A 1 77 ? 10.741 3.253 5.786 1.00 87.25 77 LEU A CA 1
ATOM 549 C C . LEU A 1 77 ? 11.030 1.880 5.161 1.00 87.25 77 LEU A C 1
ATOM 551 O O . LEU A 1 77 ? 12.043 1.719 4.485 1.00 87.25 77 LEU A O 1
ATOM 555 N N . LEU A 1 78 ? 10.114 0.916 5.293 1.00 84.31 78 LEU A N 1
ATOM 556 C CA . LEU A 1 78 ? 10.219 -0.387 4.625 1.00 84.31 78 LEU A CA 1
ATOM 557 C C . LEU A 1 78 ? 10.247 -0.246 3.099 1.00 84.31 78 LEU A C 1
ATOM 559 O O . LEU A 1 78 ? 11.056 -0.900 2.443 1.00 84.31 78 LEU A O 1
ATOM 563 N N . SER A 1 79 ? 9.420 0.635 2.527 1.00 81.00 79 SER A N 1
ATOM 564 C CA . SER A 1 79 ? 9.434 0.911 1.087 1.00 81.00 79 SER A CA 1
ATOM 565 C C . SER A 1 79 ? 10.783 1.458 0.619 1.00 81.00 79 SER A C 1
ATOM 567 O O . SER A 1 79 ? 11.232 1.103 -0.470 1.00 81.00 79 SER A O 1
ATOM 569 N N . GLN A 1 80 ? 11.431 2.311 1.416 1.00 81.50 80 GLN A N 1
ATOM 570 C CA . GLN A 1 80 ? 12.761 2.834 1.106 1.00 81.50 80 GLN A CA 1
ATOM 571 C C . GLN A 1 80 ? 13.837 1.752 1.211 1.00 81.50 80 GLN A C 1
ATOM 573 O O . GLN A 1 80 ? 14.687 1.662 0.329 1.00 81.50 80 GLN A O 1
ATOM 578 N N . VAL A 1 81 ? 13.774 0.896 2.236 1.00 83.25 81 VAL A N 1
ATOM 579 C CA . VAL A 1 81 ? 14.708 -0.229 2.408 1.00 83.25 81 VAL A CA 1
ATOM 580 C C . VAL A 1 81 ? 14.605 -1.209 1.239 1.00 83.25 81 VAL A C 1
ATOM 582 O O . VAL A 1 81 ? 15.623 -1.595 0.672 1.00 83.25 81 VAL A O 1
ATOM 585 N N . LEU A 1 82 ? 13.390 -1.572 0.825 1.00 78.12 82 LEU A N 1
ATOM 586 C CA . LEU A 1 82 ? 13.180 -2.444 -0.335 1.00 78.12 82 LEU A CA 1
ATOM 587 C C . LEU A 1 82 ? 13.655 -1.794 -1.647 1.00 78.12 82 LEU A C 1
ATOM 589 O O . LEU A 1 82 ? 14.088 -2.500 -2.554 1.00 78.12 82 LEU A O 1
ATOM 593 N N . GLY A 1 83 ? 13.617 -0.459 -1.730 1.00 77.38 83 GLY A N 1
ATOM 594 C CA . GLY A 1 83 ? 14.063 0.336 -2.880 1.00 77.38 83 GLY A CA 1
ATOM 595 C C . GLY A 1 83 ? 15.574 0.390 -3.102 1.00 77.38 83 GLY A C 1
ATOM 596 O O . GLY A 1 83 ? 16.007 0.933 -4.116 1.00 77.38 83 GLY A O 1
ATOM 597 N N . ILE A 1 84 ? 16.382 -0.161 -2.195 1.00 79.56 84 ILE A N 1
ATOM 598 C CA . ILE A 1 84 ? 17.841 -0.187 -2.336 1.00 79.56 84 ILE A CA 1
ATOM 599 C C . ILE A 1 84 ? 18.230 -1.048 -3.551 1.00 79.56 84 ILE A C 1
ATOM 601 O O . ILE A 1 84 ? 17.699 -2.144 -3.749 1.00 79.56 84 ILE A O 1
ATOM 605 N N . GLU A 1 85 ? 19.191 -0.569 -4.352 1.00 67.50 85 GLU A N 1
ATOM 606 C CA . GLU A 1 85 ? 19.683 -1.238 -5.574 1.00 67.50 85 GLU A CA 1
ATOM 607 C C . GLU A 1 85 ? 20.120 -2.692 -5.340 1.00 67.50 85 GLU A C 1
ATOM 609 O O . GLU A 1 85 ? 19.952 -3.543 -6.212 1.00 67.50 85 GLU A O 1
ATOM 614 N N . ASN A 1 86 ? 20.628 -2.967 -4.137 1.00 65.75 86 ASN A N 1
ATOM 615 C CA . ASN A 1 86 ? 21.124 -4.265 -3.685 1.00 65.75 86 ASN A CA 1
ATOM 616 C C . ASN A 1 86 ? 20.012 -5.261 -3.275 1.00 65.75 86 ASN A C 1
ATOM 618 O O . ASN A 1 86 ? 20.316 -6.406 -2.957 1.00 65.75 86 ASN A O 1
ATOM 622 N N . ILE A 1 87 ? 18.743 -4.830 -3.225 1.00 68.44 87 ILE A N 1
ATOM 623 C CA . ILE A 1 87 ? 17.587 -5.667 -2.852 1.00 68.44 87 ILE A CA 1
ATOM 624 C C . ILE A 1 87 ? 16.647 -5.817 -4.052 1.00 68.44 87 ILE A C 1
ATOM 626 O O . ILE A 1 87 ? 16.663 -6.848 -4.718 1.00 68.44 87 ILE A O 1
ATOM 630 N N . LEU A 1 88 ? 15.831 -4.799 -4.342 1.00 61.72 88 LEU A N 1
ATOM 631 C CA . LEU A 1 88 ? 14.844 -4.824 -5.431 1.00 61.72 88 LEU A CA 1
ATOM 632 C C . LEU A 1 88 ? 14.945 -3.595 -6.358 1.00 61.72 88 LEU A C 1
ATOM 634 O O . LEU A 1 88 ? 14.216 -3.514 -7.348 1.00 61.72 88 LEU A O 1
ATOM 638 N N . GLY A 1 89 ? 15.863 -2.660 -6.085 1.00 62.53 89 GLY A N 1
ATOM 639 C CA . GLY A 1 89 ? 16.111 -1.466 -6.901 1.00 62.53 89 GLY A CA 1
ATOM 640 C C . GLY A 1 89 ? 16.948 -1.703 -8.166 1.00 62.53 89 GLY A C 1
ATOM 641 O O . GLY A 1 89 ? 17.439 -0.750 -8.759 1.00 62.53 89 GLY A O 1
ATOM 642 N N . THR A 1 90 ? 17.168 -2.950 -8.585 1.00 66.81 90 THR A N 1
ATOM 643 C CA . THR A 1 90 ? 17.932 -3.261 -9.803 1.00 66.81 90 THR A CA 1
ATOM 644 C C . THR A 1 90 ? 17.100 -2.963 -11.063 1.00 66.81 90 THR A C 1
ATOM 646 O O . THR A 1 90 ? 15.881 -3.151 -11.060 1.00 66.81 90 THR A O 1
ATOM 649 N N . ASN A 1 91 ? 17.749 -2.600 -12.182 1.00 62.88 91 ASN A N 1
ATOM 650 C CA . ASN A 1 91 ? 17.113 -2.326 -13.491 1.00 62.88 91 ASN A CA 1
ATOM 651 C C . ASN A 1 91 ? 16.150 -3.426 -13.983 1.00 62.88 91 ASN A C 1
ATOM 653 O O . ASN A 1 91 ? 15.265 -3.174 -14.797 1.00 62.88 91 ASN A O 1
ATOM 657 N N . GLU A 1 92 ? 16.297 -4.647 -13.474 1.00 65.00 92 GLU A N 1
ATOM 658 C CA . GLU A 1 92 ? 15.439 -5.774 -13.812 1.00 65.00 92 GLU A CA 1
ATOM 659 C C . GLU A 1 92 ? 14.242 -5.978 -12.865 1.00 65.00 92 GLU A C 1
ATOM 661 O O . GLU A 1 92 ? 13.240 -6.546 -13.302 1.00 65.00 92 GLU A O 1
ATOM 666 N N . HIS A 1 93 ? 14.314 -5.525 -11.609 1.00 68.69 93 HIS A N 1
ATOM 667 C CA . HIS A 1 93 ? 13.366 -5.882 -10.539 1.00 68.69 93 HIS A CA 1
ATOM 668 C C . HIS A 1 93 ? 12.513 -4.707 -10.033 1.00 68.69 93 HIS A C 1
ATOM 670 O O . HIS A 1 93 ? 11.546 -4.925 -9.300 1.00 68.69 93 HIS A O 1
ATOM 676 N N . TRP A 1 94 ? 12.768 -3.482 -10.501 1.00 71.50 94 TRP A N 1
ATOM 677 C CA . TRP A 1 94 ? 11.948 -2.304 -10.185 1.00 71.50 94 TRP A CA 1
ATOM 678 C C . TRP A 1 94 ? 10.423 -2.465 -10.423 1.00 71.50 94 TRP A C 1
ATOM 680 O O . TRP A 1 94 ? 9.655 -1.919 -9.628 1.00 71.50 94 TRP A O 1
ATOM 690 N N . PRO A 1 95 ? 9.917 -3.219 -11.428 1.00 69.94 95 PRO A N 1
ATOM 691 C CA . PRO A 1 95 ? 8.473 -3.399 -11.600 1.00 69.94 95 PRO A CA 1
ATOM 692 C C . PRO A 1 95 ? 7.892 -4.351 -10.551 1.00 69.94 95 PRO A C 1
ATOM 694 O O . PRO A 1 95 ? 6.745 -4.194 -10.143 1.00 69.94 95 PRO A O 1
ATOM 697 N N . ILE A 1 96 ? 8.689 -5.312 -10.074 1.00 68.94 96 ILE A N 1
ATOM 698 C CA . ILE A 1 96 ? 8.310 -6.236 -8.996 1.00 68.94 96 ILE A CA 1
ATOM 699 C C . ILE A 1 96 ? 8.220 -5.468 -7.676 1.00 68.94 96 ILE A C 1
ATOM 701 O O . ILE A 1 96 ? 7.285 -5.682 -6.909 1.00 68.94 96 ILE A O 1
ATOM 705 N N . LEU A 1 97 ? 9.124 -4.508 -7.451 1.00 73.88 97 LEU A N 1
ATOM 706 C CA . LEU A 1 97 ? 9.044 -3.595 -6.312 1.00 73.88 97 LEU A CA 1
ATOM 707 C C . LEU A 1 97 ? 7.738 -2.791 -6.313 1.00 73.88 97 LEU A C 1
ATOM 709 O O . LEU A 1 97 ? 7.082 -2.671 -5.281 1.00 73.88 97 LEU A O 1
ATOM 713 N N . LEU A 1 98 ? 7.326 -2.281 -7.477 1.00 70.00 98 LEU A N 1
ATOM 714 C CA . LEU A 1 98 ? 6.046 -1.585 -7.611 1.00 70.00 98 LEU A CA 1
ATOM 715 C C . LEU A 1 98 ? 4.852 -2.537 -7.453 1.00 70.00 98 LEU A C 1
ATOM 717 O O . LEU A 1 98 ? 3.868 -2.169 -6.816 1.00 70.00 98 LEU A O 1
ATOM 721 N N . GLY A 1 99 ? 4.944 -3.767 -7.961 1.00 67.69 99 GLY A N 1
ATOM 722 C CA . GLY A 1 99 ? 3.928 -4.809 -7.778 1.00 67.69 99 GLY A CA 1
ATOM 723 C C . GLY A 1 99 ? 3.781 -5.276 -6.325 1.00 67.69 99 GLY A C 1
ATOM 724 O O . GLY A 1 99 ? 2.708 -5.723 -5.926 1.00 67.69 99 GLY A O 1
ATOM 725 N N . LEU A 1 100 ? 4.806 -5.100 -5.487 1.00 73.00 100 LEU A N 1
ATOM 726 C CA . LEU A 1 100 ? 4.754 -5.445 -4.063 1.00 73.00 100 LEU A CA 1
ATOM 727 C C . LEU A 1 100 ? 3.743 -4.589 -3.280 1.00 73.00 100 LEU A C 1
ATOM 729 O O . LEU A 1 100 ? 3.286 -4.996 -2.215 1.00 73.00 100 LEU A O 1
ATOM 733 N N . THR A 1 101 ? 3.300 -3.458 -3.840 1.00 69.75 101 THR A N 1
ATOM 734 C CA . THR A 1 101 ? 2.185 -2.652 -3.303 1.00 69.75 101 THR A CA 1
ATOM 735 C C . THR A 1 101 ? 0.841 -3.398 -3.286 1.00 69.75 101 THR A C 1
ATOM 737 O O . THR A 1 101 ? -0.067 -3.027 -2.537 1.00 69.75 101 THR A O 1
ATOM 740 N N . ILE A 1 102 ? 0.718 -4.504 -4.031 1.00 68.94 102 ILE A N 1
ATOM 741 C CA . ILE A 1 102 ? -0.442 -5.403 -3.972 1.00 68.94 102 ILE A CA 1
ATOM 742 C C . ILE A 1 102 ? -0.514 -6.115 -2.611 1.00 68.94 102 ILE A C 1
ATOM 744 O O . ILE A 1 102 ? -1.608 -6.366 -2.115 1.00 68.94 102 ILE A O 1
ATOM 748 N N . VAL A 1 103 ? 0.623 -6.405 -1.967 1.00 74.62 103 VAL A N 1
ATOM 749 C CA . VAL A 1 103 ? 0.678 -7.135 -0.686 1.00 74.62 103 VAL A CA 1
ATOM 750 C C . VAL A 1 103 ? -0.114 -6.431 0.427 1.00 74.62 103 VAL A C 1
ATOM 752 O O . VAL A 1 103 ? -0.994 -7.074 1.002 1.00 74.62 103 VAL A O 1
ATOM 755 N N . PRO A 1 104 ? 0.107 -5.133 0.729 1.00 70.44 104 PRO A N 1
ATOM 756 C CA . PRO A 1 104 ? -0.707 -4.431 1.718 1.00 70.44 104 PRO A CA 1
ATOM 757 C C . PRO A 1 104 ? -2.173 -4.289 1.285 1.00 70.44 104 PRO A C 1
ATOM 759 O O . PRO A 1 104 ? -3.049 -4.337 2.144 1.00 70.44 104 PRO A O 1
ATOM 762 N N . SER A 1 105 ? -2.463 -4.198 -0.020 1.00 68.81 105 SER A N 1
ATOM 763 C CA . SER A 1 105 ? -3.848 -4.187 -0.522 1.00 68.81 105 SER A CA 1
ATOM 764 C C . SER A 1 105 ? -4.561 -5.509 -0.202 1.00 68.81 105 SER A C 1
ATOM 766 O O . SER A 1 105 ? -5.620 -5.513 0.419 1.00 68.81 105 SER A O 1
ATOM 768 N N . ILE A 1 106 ? -3.936 -6.652 -0.506 1.00 69.69 106 ILE A N 1
ATOM 769 C CA . ILE A 1 106 ? -4.467 -7.984 -0.172 1.00 69.69 106 ILE A CA 1
ATOM 770 C C . ILE A 1 106 ? -4.613 -8.151 1.342 1.00 69.69 106 ILE A C 1
ATOM 772 O O . ILE A 1 106 ? -5.651 -8.623 1.805 1.00 69.69 106 ILE A O 1
ATOM 776 N N . ALA A 1 107 ? -3.610 -7.742 2.124 1.00 72.50 107 ALA A N 1
ATOM 777 C CA . ALA A 1 107 ? -3.691 -7.793 3.581 1.00 72.50 107 ALA A CA 1
ATOM 778 C C . ALA A 1 107 ? -4.897 -6.991 4.095 1.00 72.50 107 ALA A C 1
ATOM 780 O O . ALA A 1 107 ? -5.663 -7.479 4.924 1.00 72.50 107 ALA A O 1
ATOM 781 N N . GLN A 1 108 ? -5.130 -5.799 3.543 1.00 68.94 108 GLN A N 1
ATOM 782 C CA . GLN A 1 108 ? -6.285 -4.982 3.889 1.00 68.94 108 GLN A CA 1
ATOM 783 C C . GLN A 1 108 ? -7.612 -5.621 3.454 1.00 68.94 108 GLN A C 1
ATOM 785 O O . GLN A 1 108 ? -8.595 -5.534 4.189 1.00 68.94 108 GLN A O 1
ATOM 790 N N . LEU A 1 109 ? -7.648 -6.298 2.304 1.00 68.75 109 LEU A N 1
ATOM 791 C CA . LEU A 1 109 ? -8.811 -7.055 1.825 1.00 68.75 109 LEU A CA 1
ATOM 792 C C . LEU A 1 109 ? -9.174 -8.203 2.777 1.00 68.75 109 LEU A C 1
ATOM 794 O O . LEU A 1 109 ? -10.355 -8.434 3.021 1.00 68.75 109 LEU A O 1
ATOM 798 N N . ILE A 1 110 ? -8.172 -8.876 3.350 1.00 67.25 110 ILE A N 1
ATOM 799 C CA . ILE A 1 110 ? -8.349 -9.967 4.321 1.00 67.25 110 ILE A CA 1
ATOM 800 C C . ILE A 1 110 ? -8.751 -9.438 5.706 1.00 67.25 110 ILE A C 1
ATOM 802 O O . ILE A 1 110 ? -9.579 -10.054 6.374 1.00 67.25 110 ILE A O 1
ATOM 806 N N . LEU A 1 111 ? -8.203 -8.298 6.142 1.00 66.62 111 LEU A N 1
ATOM 807 C CA . LEU A 1 111 ? -8.542 -7.697 7.439 1.00 66.62 111 LEU A CA 1
ATOM 808 C C . LEU A 1 111 ? -9.947 -7.072 7.454 1.00 66.62 111 LEU A C 1
ATOM 810 O O . LEU A 1 111 ? -10.633 -7.123 8.471 1.00 66.62 111 LEU A O 1
ATOM 814 N N . LEU A 1 112 ? -10.402 -6.519 6.328 1.00 67.56 112 LEU A N 1
ATOM 815 C CA . LEU A 1 112 ? -11.713 -5.877 6.179 1.00 67.56 112 LEU A CA 1
ATOM 816 C C . LEU A 1 112 ? -12.927 -6.702 6.653 1.00 67.56 112 LEU A C 1
ATOM 818 O O . LEU A 1 112 ? -13.773 -6.130 7.334 1.00 67.56 112 LEU A O 1
ATOM 822 N N . PRO A 1 113 ? -13.072 -7.998 6.314 1.00 64.56 113 PRO A N 1
ATOM 823 C CA . PRO A 1 113 ? -14.181 -8.823 6.798 1.00 64.56 113 PRO A CA 1
ATOM 824 C C . PRO A 1 113 ? -14.072 -9.214 8.280 1.00 64.56 113 PRO A C 1
ATOM 826 O O . PRO A 1 113 ? -15.085 -9.580 8.870 1.00 64.56 113 PRO A O 1
ATOM 829 N N . LEU A 1 114 ? -12.877 -9.140 8.878 1.00 62.56 114 LEU A N 1
ATOM 830 C CA . LEU A 1 114 ? -12.647 -9.371 10.311 1.00 62.56 114 LEU A CA 1
ATOM 831 C C . LEU A 1 114 ? -12.912 -8.117 11.157 1.00 62.56 114 LEU A C 1
ATOM 833 O O . LEU A 1 114 ? -13.225 -8.229 12.341 1.00 62.56 114 LEU A O 1
ATOM 837 N N . CYS A 1 115 ? -12.799 -6.929 10.563 1.00 62.78 115 CYS A N 1
ATOM 838 C CA . CYS A 1 115 ? -13.067 -5.662 11.229 1.00 62.78 115 CYS A CA 1
ATOM 839 C C . CYS A 1 115 ? -14.585 -5.402 11.358 1.00 62.78 115 CYS A C 1
ATOM 841 O O . CYS A 1 115 ? -15.303 -5.474 10.356 1.00 62.78 115 CYS A O 1
ATOM 843 N N . PRO A 1 116 ? -15.096 -5.072 12.563 1.00 55.97 116 PRO A N 1
ATOM 844 C CA . PRO A 1 116 ? -16.497 -4.704 12.745 1.00 55.97 116 PRO A CA 1
ATOM 845 C C . PRO A 1 116 ? -16.818 -3.433 11.948 1.00 55.97 116 PRO A C 1
ATOM 847 O O . PRO A 1 116 ? -16.005 -2.506 11.875 1.00 55.97 116 PRO A O 1
ATOM 850 N N . GLU A 1 117 ? -17.990 -3.405 11.312 1.00 56.28 117 GLU A N 1
ATOM 851 C CA . GLU A 1 117 ? -18.480 -2.210 10.618 1.00 56.28 117 GLU A CA 1
ATOM 852 C C . GLU A 1 117 ? -18.669 -1.084 11.649 1.00 56.28 117 GLU A C 1
ATOM 854 O O . GLU A 1 117 ? -19.053 -1.364 12.789 1.00 56.28 117 GLU A O 1
ATOM 859 N N . SER A 1 118 ? -18.303 0.154 11.290 1.00 48.62 118 SER A N 1
ATOM 860 C CA . SER A 1 118 ? -18.440 1.282 12.212 1.00 48.62 118 SER A CA 1
ATOM 861 C C . SER A 1 118 ? -19.910 1.445 12.639 1.00 48.62 118 SER A C 1
ATOM 863 O O . SER A 1 118 ? -20.798 1.179 11.822 1.00 48.62 118 SER A O 1
ATOM 865 N N . PRO A 1 119 ? -20.163 1.765 13.923 1.00 44.28 119 PRO A N 1
ATOM 866 C CA . PRO A 1 119 ? -21.509 1.865 14.488 1.00 44.28 119 PRO A CA 1
ATOM 867 C C . PRO A 1 119 ? -22.331 3.024 13.913 1.00 44.28 119 PRO A C 1
ATOM 869 O O . PRO A 1 119 ? -21.732 4.047 13.513 1.00 44.28 119 PRO A O 1
#

Organism: NCBI:txid1563983